Protein AF-A0A813GFG5-F1 (afdb_monomer_lite)

Foldseek 3Di:
DDDDDDPDPPPPDQDDDDPDDPVVSVVSVCVVCVVLDDDDDPLVDDPVLVVVLVVLVVVCVVVVQWADDPPCCCCVPQNPPRDDTDHDPDDPDPDPPPRPPNVSVVSSVCSVPVD

pLDDT: mean 74.7, std 15.9, range [34.09, 92.62]

Radius of gyration: 18.52 Å; chains: 1; bounding box: 41×53×41 Å

Structure (mmCIF, N/CA/C/O backbone):
data_AF-A0A813GFG5-F1
#
_entry.id   AF-A0A813GFG5-F1
#
loop_
_atom_site.group_PDB
_atom_site.id
_atom_site.type_symbol
_atom_site.label_atom_id
_atom_site.label_alt_id
_atom_site.label_comp_id
_atom_site.label_asym_id
_atom_site.label_entity_id
_atom_site.label_seq_id
_atom_site.pdbx_PDB_ins_code
_atom_site.Cartn_x
_atom_site.Cartn_y
_atom_site.Cartn_z
_atom_site.occupancy
_atom_site.B_iso_or_equiv
_atom_site.auth_seq_id
_atom_site.auth_comp_id
_atom_site.auth_asym_id
_atom_site.auth_atom_id
_atom_site.pdbx_PDB_model_num
ATOM 1 N N . MET A 1 1 ? -10.267 -36.839 -1.126 1.00 39.66 1 MET A N 1
ATOM 2 C CA . MET A 1 1 ? -9.352 -35.740 -0.754 1.00 39.66 1 MET A CA 1
ATOM 3 C C . MET A 1 1 ? -8.034 -35.976 -1.461 1.00 39.66 1 MET A C 1
ATOM 5 O O . MET A 1 1 ? -7.281 -36.845 -1.046 1.00 39.66 1 MET A O 1
ATOM 9 N N . ALA A 1 2 ? -7.824 -35.298 -2.587 1.00 34.09 2 ALA A N 1
ATOM 10 C CA . ALA A 1 2 ? -6.560 -35.330 -3.315 1.00 34.09 2 ALA A CA 1
ATOM 11 C C . ALA A 1 2 ? -5.688 -34.155 -2.840 1.00 34.09 2 ALA A C 1
ATOM 13 O O . ALA A 1 2 ? -6.238 -33.079 -2.597 1.00 34.09 2 ALA A O 1
ATOM 14 N N . PRO A 1 3 ? -4.367 -34.334 -2.691 1.00 39.50 3 PRO A N 1
ATOM 15 C CA . PRO A 1 3 ? -3.466 -33.231 -2.412 1.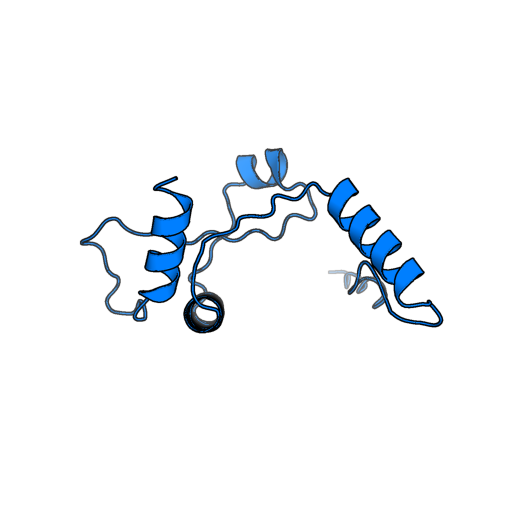00 39.50 3 PRO A CA 1
ATOM 16 C C . PRO A 1 3 ? -3.329 -32.394 -3.687 1.00 39.50 3 PRO A C 1
ATOM 18 O O . PRO A 1 3 ? -2.859 -32.882 -4.714 1.00 39.50 3 PRO A O 1
ATOM 21 N N . THR A 1 4 ? -3.769 -31.140 -3.640 1.00 44.34 4 THR A N 1
ATOM 22 C CA . THR A 1 4 ? -3.478 -30.156 -4.682 1.00 44.34 4 THR A CA 1
ATOM 23 C C . THR A 1 4 ? -1.971 -29.929 -4.708 1.00 44.34 4 THR A C 1
ATOM 25 O O . THR A 1 4 ? -1.363 -29.444 -3.753 1.00 44.34 4 THR A O 1
ATOM 28 N N . SER A 1 5 ? -1.354 -30.363 -5.803 1.00 45.88 5 SER A N 1
ATOM 29 C CA . SER A 1 5 ? 0.056 -30.170 -6.108 1.00 45.88 5 SER A CA 1
ATOM 30 C C . SER A 1 5 ? 0.402 -28.686 -6.030 1.00 45.88 5 SER A C 1
ATOM 32 O O . SER A 1 5 ? -0.141 -27.886 -6.792 1.00 45.88 5 SER A O 1
ATOM 34 N N . ARG A 1 6 ? 1.320 -28.329 -5.125 1.00 43.56 6 ARG A N 1
ATOM 35 C CA . ARG A 1 6 ? 1.997 -27.029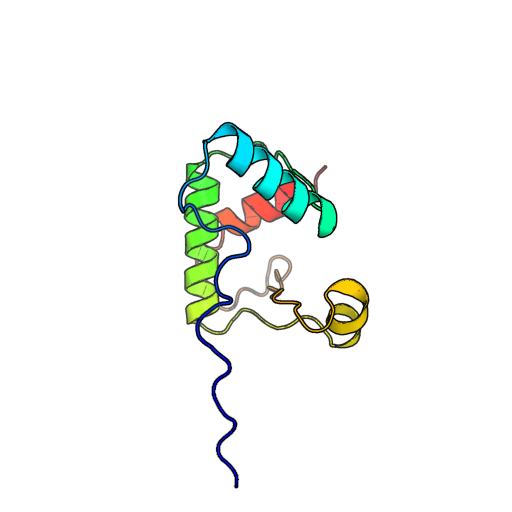 -5.123 1.00 43.56 6 ARG A CA 1
ATOM 36 C C . ARG A 1 6 ? 2.608 -26.811 -6.506 1.00 43.56 6 ARG A C 1
ATOM 38 O O . ARG A 1 6 ? 3.525 -27.532 -6.898 1.00 43.56 6 ARG A O 1
ATOM 45 N N . GLY A 1 7 ? 2.059 -25.852 -7.246 1.00 35.53 7 GLY A N 1
ATOM 46 C CA . GLY A 1 7 ? 2.651 -25.365 -8.481 1.00 35.53 7 GLY A CA 1
ATOM 47 C C . GLY A 1 7 ? 4.042 -24.800 -8.196 1.00 35.53 7 GLY A C 1
ATOM 48 O O . GLY A 1 7 ? 4.220 -24.031 -7.259 1.00 35.53 7 GLY A O 1
ATOM 49 N N . SER A 1 8 ? 5.004 -25.270 -8.989 1.00 38.31 8 SER A N 1
ATOM 50 C CA . SER A 1 8 ? 6.374 -24.790 -9.199 1.00 38.31 8 SER A CA 1
ATOM 51 C C . SER A 1 8 ? 6.754 -23.459 -8.528 1.00 38.31 8 SER A C 1
ATOM 53 O O . SER A 1 8 ? 6.215 -22.409 -8.867 1.00 38.31 8 SER A O 1
ATOM 55 N N . ALA A 1 9 ? 7.780 -23.502 -7.675 1.00 40.62 9 ALA A N 1
ATOM 56 C CA . ALA A 1 9 ? 8.425 -22.376 -6.990 1.00 40.62 9 ALA A CA 1
ATOM 57 C C . ALA A 1 9 ? 9.224 -21.433 -7.929 1.00 40.62 9 ALA A C 1
ATOM 59 O O . ALA A 1 9 ? 10.363 -21.084 -7.643 1.00 40.62 9 ALA A O 1
ATOM 60 N N . ALA A 1 10 ? 8.652 -21.040 -9.072 1.00 44.19 10 ALA A N 1
ATOM 61 C CA . ALA A 1 10 ? 9.314 -20.227 -10.102 1.00 44.19 10 ALA A CA 1
ATOM 62 C C . ALA A 1 10 ? 8.478 -19.010 -10.554 1.00 44.19 10 ALA A C 1
ATOM 64 O O . ALA A 1 10 ? 8.524 -18.631 -11.720 1.00 44.19 10 ALA A O 1
ATOM 65 N N . LYS A 1 11 ? 7.677 -18.418 -9.659 1.00 50.72 11 LYS A N 1
ATOM 66 C CA . LYS A 1 11 ? 6.765 -17.300 -9.980 1.00 50.72 11 LYS A CA 1
ATOM 67 C C . LYS A 1 11 ? 6.696 -16.215 -8.892 1.00 50.72 11 LYS A C 1
ATOM 69 O O . LYS A 1 11 ? 5.658 -15.600 -8.703 1.00 50.72 11 LYS A O 1
ATOM 74 N N . GLU A 1 12 ? 7.770 -15.998 -8.138 1.00 63.97 12 GLU A N 1
ATOM 75 C CA . GLU A 1 12 ? 7.749 -14.987 -7.065 1.00 63.97 12 GLU A CA 1
ATOM 76 C C . GLU A 1 12 ? 8.045 -13.566 -7.569 1.00 63.97 12 GLU A C 1
ATOM 78 O O . GLU A 1 12 ? 7.593 -12.592 -6.977 1.00 63.97 12 GLU A O 1
ATOM 83 N N . TYR A 1 13 ? 8.749 -13.435 -8.694 1.00 68.00 13 TYR A N 1
ATOM 84 C CA . TYR A 1 13 ? 9.203 -12.144 -9.204 1.00 68.00 13 TYR A CA 1
ATOM 85 C C . TYR A 1 13 ? 8.906 -12.013 -10.700 1.00 68.00 13 TYR A C 1
ATOM 87 O O . TYR A 1 13 ? 9.197 -12.930 -11.467 1.00 68.00 13 TYR A O 1
ATOM 95 N N . ASP A 1 14 ? 8.367 -10.860 -11.111 1.00 67.69 14 ASP A N 1
ATOM 96 C CA . ASP A 1 14 ? 8.164 -10.513 -12.527 1.00 67.69 14 ASP A CA 1
ATOM 97 C C . ASP A 1 14 ? 9.502 -10.262 -13.249 1.00 67.69 14 ASP A C 1
ATOM 99 O O . ASP A 1 14 ? 9.626 -10.490 -14.449 1.00 67.69 14 ASP A O 1
ATOM 103 N N . VAL A 1 15 ? 10.518 -9.801 -12.512 1.00 70.62 15 VAL A N 1
ATOM 104 C CA . VAL A 1 15 ? 11.850 -9.484 -13.034 1.00 70.62 15 VAL A CA 1
ATOM 105 C C . VAL A 1 15 ? 12.903 -10.007 -12.057 1.00 70.62 15 VAL A C 1
ATOM 107 O O . VAL A 1 15 ? 12.862 -9.697 -10.868 1.00 70.62 15 VAL A O 1
ATOM 110 N N . VAL A 1 16 ? 13.862 -10.795 -12.551 1.00 75.25 16 VAL A N 1
ATOM 111 C CA . VAL A 1 16 ? 14.976 -11.341 -11.758 1.00 75.25 16 VAL A CA 1
ATOM 112 C C . VAL A 1 16 ? 16.295 -10.876 -12.361 1.00 75.25 16 VAL A C 1
ATOM 114 O O . VAL A 1 16 ? 16.529 -11.006 -13.559 1.00 75.25 16 VAL A O 1
ATOM 117 N N . ILE A 1 17 ? 17.184 -10.355 -11.517 1.00 69.75 17 ILE A N 1
ATOM 118 C CA . ILE A 1 17 ? 18.504 -9.882 -11.939 1.00 69.75 17 ILE A CA 1
ATOM 119 C C . ILE A 1 17 ? 19.433 -11.089 -12.099 1.00 69.75 17 ILE A C 1
ATOM 121 O O . ILE A 1 17 ? 20.148 -11.471 -11.175 1.00 69.75 17 ILE A O 1
ATOM 125 N N . SER A 1 18 ? 19.442 -11.704 -13.278 1.00 70.88 18 SER A N 1
ATOM 126 C CA . SER A 1 18 ? 20.474 -12.674 -13.652 1.00 70.88 18 SER A CA 1
ATOM 127 C C . SER A 1 18 ? 21.051 -12.343 -15.029 1.00 70.88 18 SER A C 1
ATOM 129 O O . SER A 1 18 ? 20.444 -12.580 -16.063 1.00 70.88 18 SER A O 1
ATOM 131 N N . GLY A 1 19 ? 22.259 -11.770 -15.049 1.00 66.38 19 GLY A N 1
ATOM 132 C CA . GLY A 1 19 ? 23.024 -11.553 -16.287 1.00 66.38 19 GLY A CA 1
ATOM 133 C C . GLY A 1 19 ? 22.634 -10.333 -17.135 1.00 66.38 19 GLY A C 1
ATOM 134 O O . GLY A 1 19 ? 23.171 -10.177 -18.229 1.00 66.38 19 GLY A O 1
ATOM 135 N N . HIS A 1 20 ? 21.755 -9.459 -16.642 1.00 66.62 20 HIS A N 1
ATOM 136 C CA . HIS A 1 20 ? 21.340 -8.228 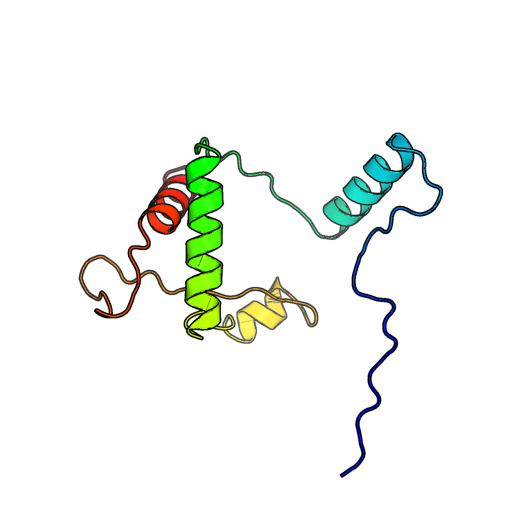-17.323 1.00 66.62 20 HIS A CA 1
ATOM 137 C C . HIS A 1 20 ? 22.232 -7.029 -16.965 1.00 66.62 20 HIS A C 1
ATOM 139 O O . HIS A 1 20 ? 22.725 -6.918 -15.840 1.00 66.62 20 HIS A O 1
ATOM 145 N N . SER A 1 21 ? 22.413 -6.098 -17.910 1.00 79.81 21 SER A N 1
ATOM 146 C CA . SER A 1 21 ? 22.930 -4.761 -17.595 1.00 79.81 21 SER A CA 1
ATOM 147 C C . SER A 1 21 ? 21.835 -3.928 -16.923 1.00 79.81 21 SER A C 1
ATOM 149 O O . SER A 1 21 ? 20.646 -4.146 -17.173 1.00 79.81 21 SER A O 1
ATOM 151 N N . VAL A 1 22 ? 22.228 -2.949 -16.103 1.00 80.25 22 VAL A N 1
ATOM 152 C CA . VAL A 1 22 ? 21.294 -2.062 -15.382 1.00 80.25 22 VAL A CA 1
ATOM 153 C C . VAL A 1 22 ? 20.290 -1.397 -16.333 1.00 80.25 22 VAL A C 1
ATOM 155 O O . VAL A 1 22 ? 19.103 -1.336 -16.023 1.00 80.25 22 VAL A O 1
ATOM 158 N N . ASP A 1 23 ? 20.736 -0.986 -17.521 1.00 82.62 23 ASP A N 1
ATOM 159 C CA . ASP A 1 23 ? 19.877 -0.337 -18.517 1.00 82.62 23 ASP A CA 1
ATOM 160 C C . ASP A 1 23 ? 18.814 -1.288 -19.085 1.00 82.62 23 ASP A C 1
ATOM 162 O O . ASP A 1 23 ? 17.652 -0.911 -19.220 1.00 82.62 23 ASP A O 1
ATOM 166 N N . SER A 1 24 ? 19.183 -2.541 -19.380 1.00 81.56 24 SER A N 1
ATOM 167 C CA . SER A 1 24 ? 18.223 -3.546 -19.864 1.00 81.56 24 SER A CA 1
ATOM 168 C C . SER A 1 24 ? 17.193 -3.916 -18.794 1.00 81.56 24 SER A C 1
ATOM 170 O O . SER A 1 24 ? 16.008 -4.030 -19.089 1.00 81.56 24 SER A O 1
ATOM 172 N N . LEU A 1 25 ? 17.629 -3.985 -17.534 1.00 84.38 25 LEU A N 1
ATOM 173 C CA . LEU A 1 25 ? 16.757 -4.234 -16.394 1.00 84.38 25 LEU A CA 1
ATOM 174 C C . LEU A 1 25 ? 15.734 -3.105 -16.204 1.00 84.38 25 LEU A C 1
ATOM 176 O O . LEU A 1 25 ? 14.563 -3.375 -15.952 1.00 84.38 25 LEU A O 1
ATOM 180 N N . ALA A 1 26 ? 16.158 -1.846 -16.341 1.00 83.00 26 ALA A N 1
ATOM 181 C CA . ALA A 1 26 ? 15.259 -0.701 -16.225 1.00 83.00 26 ALA A CA 1
ATOM 182 C C . ALA A 1 26 ? 14.148 -0.742 -17.287 1.00 83.00 26 ALA A C 1
ATOM 184 O O . ALA A 1 26 ? 12.985 -0.491 -16.971 1.00 83.00 26 ALA A O 1
ATOM 185 N N . VAL A 1 27 ? 14.484 -1.111 -18.527 1.00 83.88 27 VAL A N 1
ATOM 186 C CA . VAL A 1 27 ? 13.505 -1.267 -19.614 1.00 83.88 27 VAL A CA 1
ATOM 187 C C . VAL A 1 27 ? 12.524 -2.402 -19.322 1.00 83.88 27 VAL A C 1
ATOM 189 O O . VAL A 1 27 ? 11.319 -2.220 -19.513 1.00 83.88 27 VAL A O 1
ATOM 192 N N . ASP A 1 28 ? 13.004 -3.540 -18.819 1.00 81.81 28 ASP A N 1
ATOM 193 C CA . ASP A 1 28 ? 12.149 -4.682 -18.482 1.00 81.81 28 ASP A CA 1
ATOM 194 C C . ASP A 1 28 ? 11.197 -4.350 -17.328 1.00 81.81 28 ASP A C 1
ATOM 196 O O . ASP A 1 28 ? 10.000 -4.634 -17.419 1.00 81.81 28 ASP A O 1
ATOM 200 N N . ILE A 1 29 ? 11.690 -3.675 -16.284 1.00 82.56 29 ILE A N 1
ATOM 201 C CA . ILE A 1 29 ? 10.864 -3.178 -15.176 1.00 82.56 29 ILE A CA 1
ATOM 202 C C . ILE A 1 29 ? 9.783 -2.238 -15.715 1.00 82.56 29 ILE A C 1
ATOM 204 O O . ILE A 1 29 ? 8.600 -2.473 -15.480 1.00 82.56 29 ILE A O 1
ATOM 208 N N . ILE A 1 30 ? 10.160 -1.211 -16.485 1.00 81.94 30 ILE A N 1
ATOM 209 C CA . ILE A 1 30 ? 9.200 -0.242 -17.031 1.00 81.94 30 ILE A CA 1
ATOM 210 C C . ILE A 1 30 ? 8.157 -0.948 -17.898 1.00 81.94 30 ILE A C 1
ATOM 212 O O . ILE A 1 30 ? 6.975 -0.651 -17.773 1.00 81.94 30 ILE A O 1
ATOM 216 N N . THR A 1 31 ? 8.563 -1.907 -18.730 1.00 80.31 31 THR A N 1
ATOM 217 C CA . THR A 1 31 ? 7.652 -2.646 -19.615 1.00 80.31 31 THR A CA 1
ATOM 218 C C . THR A 1 31 ? 6.607 -3.435 -18.821 1.00 80.31 31 THR A C 1
ATOM 220 O O . THR A 1 31 ? 5.421 -3.381 -19.151 1.00 80.31 31 THR A O 1
ATOM 223 N N . HIS A 1 32 ? 7.013 -4.116 -17.745 1.00 77.75 32 HIS A N 1
ATOM 224 C CA . HIS A 1 32 ? 6.088 -4.868 -16.890 1.00 77.75 32 HIS A CA 1
ATOM 225 C C . HIS A 1 32 ? 5.154 -3.951 -16.098 1.00 77.75 32 HIS A C 1
ATOM 227 O O . HIS A 1 32 ? 3.958 -4.230 -16.004 1.00 77.75 32 HIS A O 1
ATOM 233 N N . ILE A 1 33 ? 5.669 -2.838 -15.571 1.00 76.75 33 ILE A N 1
ATOM 234 C CA . ILE A 1 33 ? 4.849 -1.854 -14.860 1.00 76.75 33 ILE A CA 1
ATOM 235 C C . ILE A 1 33 ? 3.840 -1.208 -15.836 1.00 76.75 33 ILE A C 1
ATOM 237 O O . ILE A 1 33 ? 2.658 -1.081 -15.514 1.00 76.75 33 ILE A O 1
ATOM 241 N N . TRP A 1 34 ? 4.260 -0.852 -17.054 1.00 76.25 34 TRP A N 1
ATOM 242 C CA . TRP A 1 34 ? 3.393 -0.211 -18.051 1.00 76.25 34 TRP A CA 1
ATOM 243 C C . TRP A 1 34 ? 2.275 -1.140 -18.537 1.00 76.25 34 TRP A C 1
ATOM 245 O O . TRP A 1 34 ? 1.139 -0.696 -18.683 1.00 76.25 34 TRP A O 1
ATOM 255 N N . ALA A 1 35 ? 2.560 -2.435 -18.712 1.00 71.25 35 ALA A N 1
ATOM 256 C CA . ALA A 1 35 ? 1.562 -3.433 -19.099 1.00 71.25 35 ALA A CA 1
ATOM 257 C C . ALA A 1 35 ? 0.460 -3.637 -18.042 1.00 71.25 35 ALA A C 1
ATOM 259 O O . ALA A 1 35 ? -0.679 -3.928 -18.401 1.00 71.25 35 ALA A O 1
ATOM 260 N N . LYS A 1 36 ? 0.786 -3.470 -16.753 1.00 69.62 36 LYS A N 1
ATOM 261 C CA . LYS A 1 36 ? -0.171 -3.594 -15.639 1.00 69.62 36 LYS A CA 1
ATOM 262 C C . LYS A 1 36 ? -0.940 -2.293 -15.368 1.00 69.62 36 LYS A C 1
ATOM 264 O O . LYS A 1 36 ? -1.970 -2.327 -14.703 1.00 69.62 36 LYS A O 1
ATOM 269 N N . GLY A 1 37 ? -0.473 -1.172 -15.924 1.00 64.88 37 GLY A N 1
ATOM 270 C CA . GLY A 1 37 ? -0.965 0.163 -15.611 1.00 64.88 37 GLY A CA 1
ATOM 271 C C . GLY A 1 37 ? -0.466 0.611 -14.2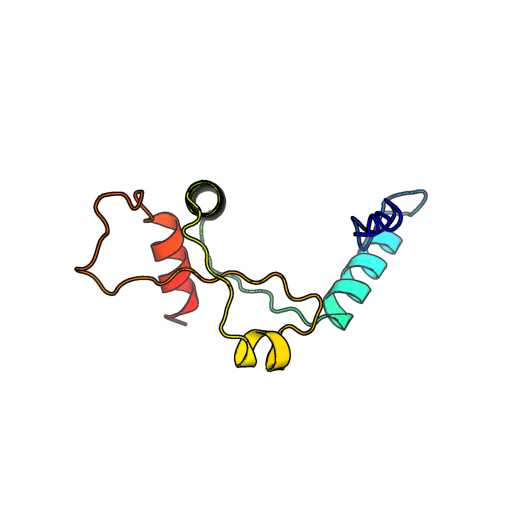38 1.00 64.88 37 GLY A C 1
ATOM 272 O O . GLY A 1 37 ? -0.651 -0.069 -13.234 1.00 64.88 37 GLY A O 1
ATOM 273 N N . PHE A 1 38 ? 0.176 1.774 -14.176 1.00 68.38 38 PHE A N 1
ATOM 274 C CA . PHE A 1 38 ? 0.616 2.359 -12.914 1.00 68.38 38 PHE A CA 1
ATOM 275 C C . PHE A 1 38 ? 0.348 3.852 -12.887 1.00 68.38 38 PHE A C 1
ATOM 277 O O . PHE A 1 38 ? 0.369 4.526 -13.917 1.00 68.38 38 PHE A O 1
ATOM 284 N N . CYS A 1 39 ? 0.123 4.363 -11.683 1.00 66.06 39 CYS A N 1
ATOM 285 C CA . CYS A 1 39 ? 0.040 5.784 -11.407 1.00 66.06 39 CYS A CA 1
ATOM 286 C C . CYS A 1 39 ? 1.145 6.122 -10.408 1.00 66.06 39 CYS A C 1
ATOM 288 O O . CYS A 1 39 ? 1.205 5.531 -9.330 1.00 66.06 39 CYS A O 1
ATOM 290 N N . VAL A 1 40 ? 2.039 7.039 -10.777 1.00 68.88 40 VAL A N 1
ATOM 291 C CA . VAL A 1 40 ? 2.998 7.606 -9.825 1.00 68.88 40 VAL A CA 1
ATOM 292 C C . VAL A 1 40 ? 2.296 8.751 -9.116 1.00 68.88 40 VAL A C 1
ATOM 294 O O . VAL A 1 40 ? 1.925 9.735 -9.753 1.00 68.88 40 VAL A O 1
ATOM 297 N N . ILE A 1 41 ? 2.121 8.614 -7.807 1.00 70.31 41 ILE A N 1
ATOM 298 C CA . ILE A 1 41 ? 1.562 9.661 -6.958 1.00 70.31 41 ILE A CA 1
ATOM 299 C C . ILE A 1 41 ? 2.716 10.252 -6.152 1.00 70.31 41 ILE A C 1
ATOM 301 O O . ILE A 1 41 ? 3.323 9.562 -5.335 1.00 70.31 41 ILE A O 1
ATOM 305 N N . ASP A 1 42 ? 3.028 11.525 -6.392 1.00 79.25 42 ASP A N 1
ATOM 306 C CA . ASP A 1 42 ? 3.894 12.292 -5.498 1.00 79.25 42 ASP A CA 1
ATOM 307 C C . ASP A 1 42 ? 3.043 12.840 -4.348 1.00 79.25 42 ASP A C 1
ATOM 309 O O . ASP A 1 42 ? 2.425 13.899 -4.459 1.00 79.25 42 ASP A O 1
ATOM 313 N N . ALA A 1 43 ? 3.000 12.090 -3.245 1.00 75.19 43 ALA A N 1
ATOM 314 C CA . ALA A 1 43 ? 2.272 12.480 -2.041 1.00 75.19 43 ALA A CA 1
ATOM 315 C C . ALA A 1 43 ? 2.941 13.645 -1.279 1.00 75.19 43 ALA A C 1
ATOM 317 O O . ALA A 1 43 ? 2.368 14.144 -0.313 1.00 75.19 43 ALA A O 1
ATOM 318 N N . ARG A 1 44 ? 4.152 14.079 -1.679 1.00 85.38 44 ARG A N 1
ATOM 319 C CA . ARG A 1 44 ? 4.961 15.104 -0.988 1.00 85.38 44 ARG A CA 1
ATOM 320 C C . ARG A 1 44 ? 5.130 14.847 0.515 1.00 85.38 44 ARG A C 1
ATOM 322 O O . ARG A 1 44 ? 5.189 15.782 1.312 1.00 85.38 44 ARG A O 1
ATOM 329 N N . LEU A 1 45 ? 5.193 13.573 0.894 1.00 85.81 45 LEU A N 1
ATOM 330 C CA . LEU A 1 45 ? 5.406 13.132 2.268 1.00 85.81 45 LEU A CA 1
ATOM 331 C C . LEU A 1 45 ? 6.874 12.795 2.504 1.00 85.81 45 LEU A C 1
ATOM 333 O O . LEU A 1 45 ? 7.557 12.279 1.619 1.00 85.81 45 LEU A O 1
ATOM 337 N N . ASP A 1 46 ? 7.333 13.040 3.728 1.00 91.19 46 ASP A N 1
ATOM 338 C CA . ASP A 1 46 ? 8.667 12.638 4.154 1.00 91.19 46 ASP A CA 1
ATOM 339 C C . ASP A 1 46 ? 8.815 11.110 4.126 1.00 91.19 46 ASP A C 1
ATOM 341 O O . ASP A 1 46 ? 7.904 10.366 4.503 1.00 91.19 46 ASP A O 1
ATOM 345 N N . GLU A 1 47 ? 10.006 10.634 3.758 1.00 90.62 47 GLU A N 1
ATOM 346 C CA . GLU A 1 47 ? 10.334 9.202 3.698 1.00 90.62 47 GLU A CA 1
ATOM 347 C C . GLU A 1 47 ? 10.048 8.484 5.028 1.00 90.62 47 GLU A C 1
ATOM 349 O O . GLU A 1 47 ? 9.553 7.358 5.049 1.00 90.62 47 GLU A O 1
ATOM 354 N N . GLU A 1 48 ? 10.277 9.162 6.155 1.00 91.62 48 GLU A N 1
ATOM 355 C CA . GLU A 1 48 ? 10.009 8.614 7.485 1.00 91.62 48 GLU A CA 1
ATOM 356 C C . GLU A 1 48 ? 8.510 8.386 7.742 1.00 91.62 48 GLU A C 1
ATOM 358 O O . GLU A 1 48 ? 8.143 7.426 8.423 1.00 91.62 48 GLU A O 1
ATOM 363 N N . VAL A 1 49 ? 7.632 9.227 7.183 1.00 90.00 49 VAL A N 1
ATOM 364 C CA . VAL A 1 49 ? 6.175 9.033 7.263 1.00 90.00 49 VAL A CA 1
ATOM 365 C C . VAL A 1 49 ? 5.779 7.803 6.456 1.00 90.00 49 VAL A C 1
ATOM 367 O O . VAL A 1 49 ? 5.046 6.959 6.966 1.00 90.00 49 VAL A O 1
ATOM 370 N N . LEU A 1 50 ? 6.317 7.649 5.242 1.00 90.19 50 LEU A N 1
ATOM 371 C CA . LEU A 1 50 ? 6.055 6.487 4.387 1.00 90.19 50 LEU A CA 1
ATOM 372 C C . LEU A 1 50 ? 6.551 5.184 5.028 1.00 90.19 50 LEU A C 1
ATOM 374 O O . LEU A 1 50 ? 5.844 4.176 5.032 1.00 90.19 50 LEU A O 1
ATOM 378 N N . ARG A 1 51 ? 7.743 5.208 5.634 1.00 92.62 51 ARG A N 1
ATOM 379 C CA . ARG A 1 51 ? 8.313 4.059 6.348 1.00 92.62 51 ARG A CA 1
ATOM 380 C C . ARG A 1 51 ? 7.434 3.629 7.522 1.00 92.62 51 ARG A C 1
ATOM 382 O O . ARG A 1 51 ? 7.219 2.435 7.717 1.00 92.62 51 ARG A O 1
ATOM 389 N N . LYS A 1 52 ? 6.925 4.583 8.304 1.00 92.06 52 LYS A N 1
ATOM 390 C CA . LYS A 1 52 ? 6.030 4.288 9.431 1.00 92.06 52 LYS A CA 1
ATOM 391 C C . LYS A 1 52 ? 4.639 3.857 8.979 1.00 92.06 52 LYS A C 1
ATOM 393 O O . LYS A 1 52 ? 4.114 2.913 9.542 1.00 92.06 52 LYS A O 1
ATOM 398 N N . ALA A 1 53 ? 4.092 4.460 7.926 1.00 90.00 53 ALA A N 1
ATOM 399 C CA . ALA A 1 53 ? 2.842 4.008 7.318 1.00 90.00 53 ALA A CA 1
ATOM 400 C C . ALA A 1 53 ? 2.939 2.541 6.863 1.00 90.00 53 ALA A C 1
ATOM 402 O O . ALA A 1 53 ? 2.013 1.762 7.065 1.00 90.00 53 ALA A O 1
ATOM 403 N N . ARG A 1 54 ? 4.091 2.130 6.319 1.00 91.38 54 ARG A N 1
ATOM 404 C CA . ARG A 1 54 ? 4.345 0.721 5.998 1.00 91.38 54 ARG A CA 1
ATOM 405 C C . ARG A 1 54 ? 4.338 -0.174 7.240 1.00 91.38 54 ARG A C 1
ATOM 407 O O . ARG A 1 54 ? 3.736 -1.239 7.189 1.00 91.38 54 ARG A O 1
ATOM 414 N N . GLN A 1 55 ? 4.953 0.264 8.341 1.00 91.25 55 GLN A N 1
ATOM 415 C CA . GLN A 1 55 ? 4.898 -0.471 9.609 1.00 91.25 55 GLN A CA 1
ATOM 416 C C . GLN A 1 55 ? 3.458 -0.595 10.125 1.00 91.25 55 GLN A C 1
ATOM 418 O O . GLN A 1 55 ? 3.051 -1.679 10.523 1.00 91.25 55 GLN A O 1
ATOM 423 N N . ASP A 1 56 ? 2.674 0.485 10.053 1.00 88.81 56 ASP A N 1
ATOM 424 C CA . ASP A 1 56 ? 1.267 0.479 10.459 1.00 88.81 56 ASP A CA 1
ATOM 425 C C . ASP A 1 56 ? 0.469 -0.576 9.655 1.00 88.81 56 ASP A C 1
ATOM 427 O O . ASP A 1 56 ? -0.351 -1.292 10.224 1.00 88.81 56 ASP A O 1
ATOM 431 N N . ILE A 1 57 ? 0.732 -0.729 8.348 1.00 89.94 57 ILE A N 1
ATOM 432 C CA . ILE A 1 57 ? 0.097 -1.758 7.497 1.00 89.94 57 ILE A CA 1
ATOM 433 C C . ILE A 1 57 ? 0.504 -3.171 7.923 1.00 89.94 57 ILE A C 1
ATOM 435 O O . ILE A 1 57 ? -0.360 -4.037 8.034 1.00 89.94 57 ILE A O 1
ATOM 439 N N . GLU A 1 58 ? 1.795 -3.409 8.161 1.00 90.62 58 GLU A N 1
ATOM 440 C CA . GLU A 1 58 ? 2.303 -4.716 8.603 1.00 90.62 58 GLU A CA 1
ATOM 441 C C . GLU A 1 58 ? 1.680 -5.123 9.948 1.00 90.62 58 GLU A C 1
ATOM 443 O O . GLU A 1 58 ? 1.243 -6.265 10.123 1.00 90.62 58 GLU A O 1
ATOM 448 N N . ASP A 1 59 ? 1.555 -4.171 10.874 1.00 88.00 59 ASP A N 1
ATOM 449 C CA . ASP A 1 59 ? 0.925 -4.390 12.171 1.00 88.00 59 ASP A CA 1
ATOM 450 C C . ASP A 1 59 ? -0.571 -4.721 12.014 1.00 88.00 59 ASP A C 1
ATOM 452 O O . ASP A 1 59 ? -1.064 -5.638 12.675 1.00 88.00 59 ASP A O 1
ATOM 456 N N . LEU A 1 60 ? -1.296 -4.028 11.127 1.00 86.56 60 LEU A N 1
ATOM 457 C CA . LEU A 1 60 ? -2.717 -4.283 10.844 1.00 86.56 60 LEU A CA 1
ATOM 458 C C . LEU A 1 60 ? -2.957 -5.632 10.152 1.00 86.56 60 LEU A C 1
ATOM 460 O O . LEU A 1 60 ? -3.922 -6.327 10.484 1.00 86.56 60 LEU A O 1
ATOM 464 N N . ASP A 1 61 ? -2.091 -6.017 9.213 1.00 87.94 61 ASP A N 1
ATOM 465 C CA . ASP A 1 61 ? -2.162 -7.315 8.536 1.00 87.94 61 ASP A CA 1
ATOM 466 C C . ASP A 1 61 ? -1.912 -8.456 9.530 1.00 87.94 61 ASP A C 1
ATOM 468 O O . ASP A 1 61 ? -2.671 -9.425 9.579 1.00 87.94 61 ASP A O 1
ATOM 472 N N . SER A 1 62 ? -0.935 -8.290 10.432 1.00 87.38 62 SER A N 1
ATOM 473 C CA . SER A 1 62 ? -0.658 -9.263 11.500 1.00 87.38 62 SER A CA 1
ATOM 474 C C . SER A 1 62 ? -1.834 -9.457 12.470 1.00 87.38 62 SER A C 1
ATOM 476 O O . SER A 1 62 ? -1.982 -10.523 13.071 1.00 87.38 62 SER A O 1
ATOM 478 N N . GLN A 1 63 ? -2.696 -8.444 12.592 1.00 84.88 63 GLN A N 1
ATOM 479 C CA . GLN A 1 63 ? -3.919 -8.471 13.395 1.00 84.88 63 GLN A CA 1
ATOM 480 C C . GLN A 1 63 ? -5.139 -8.991 12.616 1.00 84.88 63 GLN A C 1
ATOM 482 O O . GLN A 1 63 ? -6.210 -9.155 13.199 1.00 84.88 63 GLN A O 1
ATOM 487 N N . GLY A 1 64 ? -5.006 -9.259 11.311 1.00 83.81 64 GLY A N 1
ATOM 488 C CA . GLY A 1 64 ? -6.109 -9.692 10.450 1.00 83.81 64 GLY A CA 1
ATOM 489 C C . GLY A 1 64 ? -7.167 -8.608 10.222 1.00 83.81 64 GLY A C 1
ATOM 490 O O . GLY A 1 64 ? -8.330 -8.927 9.974 1.00 83.81 64 GLY A O 1
ATOM 491 N N . LEU A 1 65 ? -6.786 -7.331 10.341 1.00 84.94 65 LEU A N 1
ATOM 492 C CA . LEU A 1 65 ? -7.699 -6.192 10.192 1.00 84.94 65 LEU A CA 1
ATOM 493 C C . LEU A 1 65 ? -7.881 -5.755 8.731 1.00 84.94 65 LEU A C 1
ATOM 495 O O . LEU A 1 65 ? -8.839 -5.046 8.418 1.00 84.94 65 LEU A O 1
ATOM 499 N N . LEU A 1 66 ? -6.997 -6.202 7.837 1.00 88.00 66 LEU A N 1
ATOM 500 C CA . LEU A 1 66 ? -7.091 -5.975 6.399 1.00 88.00 66 LEU A CA 1
ATOM 501 C C . LEU A 1 66 ? -8.066 -6.966 5.753 1.00 88.00 66 LEU A C 1
ATOM 503 O O . LEU A 1 66 ? -7.961 -8.180 5.933 1.00 88.00 66 LEU A O 1
ATOM 507 N N . LYS A 1 67 ? -9.024 -6.452 4.978 1.00 89.38 67 LYS A N 1
ATOM 508 C CA . LYS A 1 67 ? -10.086 -7.258 4.356 1.00 89.38 67 LYS A CA 1
ATOM 509 C C . LYS A 1 67 ? -9.920 -7.317 2.848 1.00 89.38 67 LYS A C 1
ATOM 511 O O . LYS A 1 67 ? -9.373 -6.406 2.242 1.00 89.38 67 LYS A O 1
ATOM 516 N N . GLN A 1 68 ? -10.445 -8.366 2.229 1.00 89.50 68 GLN A N 1
ATOM 517 C CA . GLN A 1 68 ? -10.570 -8.398 0.775 1.00 89.50 68 GLN A CA 1
ATOM 518 C C . GLN A 1 68 ? -11.662 -7.414 0.312 1.00 89.50 68 GLN A C 1
ATOM 520 O O . GLN A 1 68 ? -12.677 -7.266 1.003 1.00 89.50 68 GLN A O 1
ATOM 525 N N . PRO A 1 69 ? -11.479 -6.737 -0.836 1.00 89.50 69 PRO A N 1
ATOM 526 C CA . PRO A 1 69 ? -12.546 -5.983 -1.480 1.00 89.50 69 PRO A CA 1
ATOM 527 C C . PRO A 1 69 ? -13.758 -6.878 -1.791 1.00 89.50 69 PRO A C 1
ATOM 529 O O . PRO A 1 69 ? -13.600 -8.089 -1.937 1.00 89.50 69 PRO A O 1
ATOM 532 N N . PRO A 1 70 ? -14.966 -6.307 -1.958 1.00 90.50 70 PRO A N 1
ATOM 533 C CA . PRO A 1 70 ? -16.125 -7.065 -2.426 1.00 90.50 70 PRO A CA 1
ATOM 534 C C . PRO A 1 70 ? -15.850 -7.783 -3.755 1.00 90.50 70 PRO A C 1
ATOM 536 O O . PRO A 1 70 ? -15.227 -7.193 -4.639 1.00 90.50 70 PRO A O 1
ATOM 539 N N . ASP A 1 71 ? -16.395 -8.989 -3.939 1.00 88.75 71 ASP A N 1
ATOM 540 C CA . ASP A 1 71 ? -16.149 -9.841 -5.119 1.00 88.75 71 ASP A CA 1
ATOM 541 C C . ASP A 1 71 ? -16.357 -9.106 -6.453 1.00 88.75 71 ASP A C 1
ATOM 543 O O . ASP A 1 71 ? -15.561 -9.232 -7.373 1.00 88.75 71 ASP A O 1
ATOM 547 N N . LEU A 1 72 ? -17.381 -8.248 -6.547 1.00 88.62 72 LEU A N 1
ATOM 548 C CA . LEU A 1 72 ? -17.637 -7.443 -7.750 1.00 88.62 72 LEU A CA 1
ATOM 549 C C . LEU A 1 72 ? -16.500 -6.464 -8.081 1.00 88.62 72 LEU A C 1
ATOM 551 O O . LEU A 1 72 ? -16.237 -6.200 -9.252 1.00 88.62 72 LEU A O 1
ATOM 555 N N . VAL A 1 73 ? -15.847 -5.905 -7.061 1.00 86.38 73 VAL A N 1
ATOM 556 C CA . VAL A 1 73 ? -14.686 -5.017 -7.215 1.00 86.38 73 VAL A CA 1
ATOM 557 C C . VAL A 1 73 ? -13.457 -5.847 -7.564 1.00 86.38 73 VAL A C 1
ATOM 559 O O . VAL A 1 73 ? -12.717 -5.489 -8.478 1.00 86.38 73 VAL A O 1
ATOM 562 N N . HIS A 1 74 ? -13.265 -6.964 -6.865 1.00 86.75 74 HIS A N 1
ATOM 563 C CA . HIS A 1 74 ? -12.156 -7.875 -7.105 1.00 86.75 74 HIS A CA 1
ATOM 564 C C . HIS A 1 74 ? -12.172 -8.403 -8.549 1.00 86.75 74 HIS A C 1
ATOM 566 O O . HIS A 1 74 ? -11.234 -8.169 -9.308 1.00 86.75 74 HIS A O 1
ATOM 572 N N . ASP A 1 75 ? -13.276 -9.006 -8.977 1.00 84.75 75 ASP A N 1
ATOM 573 C CA . ASP A 1 75 ? -13.404 -9.622 -10.298 1.00 84.75 75 ASP A CA 1
ATOM 574 C C . ASP A 1 75 ? -13.499 -8.586 -11.423 1.00 84.75 75 ASP A C 1
ATOM 576 O O . ASP A 1 75 ? -13.046 -8.835 -12.541 1.00 84.75 75 ASP A O 1
ATOM 5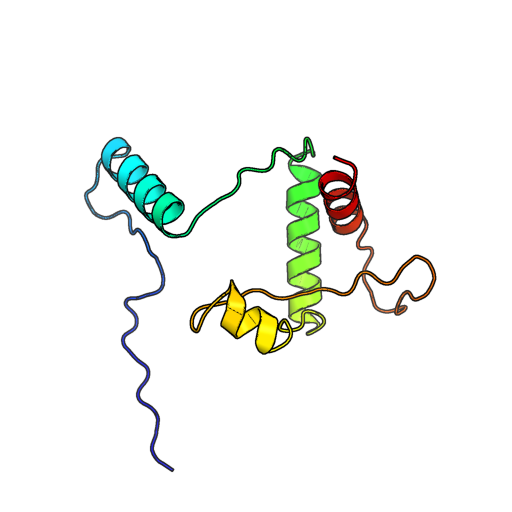80 N N . GLY A 1 76 ? -14.083 -7.419 -11.134 1.00 84.94 76 GLY A N 1
ATOM 581 C CA . GLY A 1 76 ? -14.290 -6.355 -12.113 1.00 84.94 76 GLY A CA 1
ATOM 582 C C . GLY A 1 76 ? -13.066 -5.474 -12.370 1.00 84.94 76 GLY A C 1
ATOM 583 O O . GLY A 1 76 ? -12.942 -4.946 -13.475 1.00 84.94 76 GLY A O 1
ATOM 584 N N . LEU A 1 77 ? -12.182 -5.293 -11.380 1.00 82.75 77 LEU A N 1
ATOM 585 C CA . LEU A 1 77 ? -11.043 -4.366 -11.471 1.00 82.75 77 LEU A CA 1
ATOM 586 C C . LEU A 1 77 ? -9.679 -5.027 -11.270 1.00 82.75 77 LEU A C 1
ATOM 588 O O . LEU A 1 77 ? -8.715 -4.609 -11.905 1.00 82.75 77 LEU A O 1
ATOM 592 N N . LEU A 1 78 ? -9.576 -6.016 -10.381 1.00 81.12 78 LEU A N 1
ATOM 593 C CA . LEU A 1 78 ? -8.291 -6.603 -9.985 1.00 81.12 78 LEU A CA 1
ATOM 594 C C . LEU A 1 78 ? -8.004 -7.919 -10.721 1.00 81.12 78 LEU A C 1
ATOM 596 O O . LEU A 1 78 ? -6.846 -8.270 -10.942 1.00 81.12 78 LEU A O 1
ATOM 600 N N . GLY A 1 79 ? -9.059 -8.623 -11.136 1.00 81.19 79 GLY A N 1
ATOM 601 C CA . GLY A 1 79 ? -8.973 -9.915 -11.804 1.00 81.19 79 GLY A CA 1
ATOM 602 C C . GLY A 1 79 ? -8.569 -11.050 -10.859 1.00 81.19 79 GLY A C 1
ATOM 603 O O . GLY A 1 79 ? -8.416 -10.876 -9.655 1.00 81.19 79 GLY A O 1
ATOM 604 N N . SER A 1 80 ? -8.371 -12.248 -11.414 1.00 78.06 80 SER A N 1
ATOM 605 C CA . SER A 1 80 ? -8.098 -13.468 -10.634 1.00 78.06 80 SER A CA 1
ATOM 606 C C . SER A 1 80 ? -6.754 -13.479 -9.896 1.00 78.06 80 SER A C 1
ATOM 608 O O . SER A 1 80 ? -6.531 -14.351 -9.062 1.00 78.06 80 SER A O 1
ATOM 610 N N . GLU A 1 81 ? -5.849 -12.562 -10.237 1.00 77.88 81 GLU A N 1
ATOM 611 C CA . GLU A 1 81 ? -4.537 -12.396 -9.594 1.00 77.88 81 GLU A CA 1
ATOM 612 C C . GLU A 1 81 ? -4.493 -11.153 -8.681 1.00 77.88 81 GLU A C 1
ATOM 614 O O . GLU A 1 81 ? -3.425 -10.777 -8.198 1.00 77.88 81 GLU A O 1
ATOM 619 N N . GLY A 1 82 ? -5.641 -10.509 -8.440 1.00 77.31 82 GLY A N 1
ATOM 620 C CA . GLY A 1 82 ? -5.767 -9.370 -7.541 1.00 77.31 82 GLY A CA 1
ATOM 621 C C . GLY A 1 82 ? -5.341 -9.703 -6.111 1.00 77.31 82 GLY A C 1
ATOM 622 O O . GLY A 1 82 ? -5.761 -10.705 -5.542 1.00 77.31 82 GLY A O 1
ATOM 623 N N . SER A 1 83 ? -4.512 -8.848 -5.512 1.00 83.31 83 SER A N 1
ATOM 624 C CA . SER A 1 83 ? -4.025 -9.007 -4.132 1.00 83.31 83 SER A CA 1
ATOM 625 C C .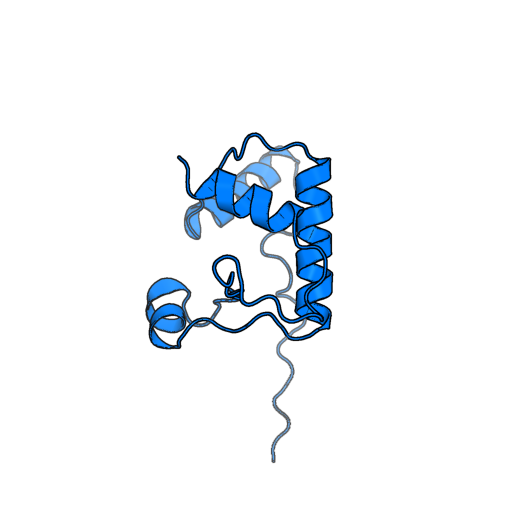 SER A 1 83 ? -4.385 -7.830 -3.226 1.00 83.31 83 SER A C 1
ATOM 627 O O . SER A 1 83 ? -3.852 -7.712 -2.123 1.00 83.31 83 SER A O 1
ATOM 629 N N . ALA A 1 84 ? -5.266 -6.938 -3.685 1.00 88.69 84 ALA A N 1
ATOM 630 C CA . ALA A 1 84 ? -5.614 -5.755 -2.916 1.00 88.69 84 ALA A CA 1
ATOM 631 C C . ALA A 1 84 ? -6.286 -6.145 -1.596 1.00 88.69 84 ALA A C 1
ATOM 633 O O . ALA A 1 84 ? -7.107 -7.058 -1.536 1.00 88.69 84 ALA A O 1
ATOM 634 N N . GLN A 1 85 ? -5.971 -5.392 -0.551 1.00 90.06 85 GLN A N 1
ATOM 635 C CA . GLN A 1 85 ? -6.680 -5.434 0.715 1.00 90.06 85 GLN A CA 1
ATOM 636 C C . GLN A 1 85 ? -7.145 -4.021 1.063 1.00 90.06 85 GLN A C 1
ATOM 638 O O . GLN A 1 85 ? -6.522 -3.033 0.674 1.00 90.06 85 GLN A O 1
ATOM 643 N N . ILE A 1 86 ? -8.255 -3.931 1.786 1.00 89.12 86 ILE A N 1
ATOM 644 C CA . ILE A 1 86 ? -8.879 -2.684 2.209 1.00 89.12 86 ILE A CA 1
ATOM 645 C C . ILE A 1 86 ? -8.872 -2.571 3.729 1.00 89.12 86 ILE A C 1
ATOM 647 O O . ILE A 1 86 ? -9.063 -3.551 4.456 1.00 89.12 86 ILE A O 1
ATOM 651 N N . LEU A 1 87 ? -8.684 -1.338 4.186 1.00 85.81 87 LEU A N 1
ATOM 652 C CA . LEU A 1 87 ? -8.862 -0.923 5.565 1.00 85.81 87 LEU A CA 1
ATOM 653 C C . LEU A 1 87 ? -9.981 0.116 5.600 1.00 85.81 87 LEU A C 1
ATOM 655 O O . LEU A 1 87 ? -9.899 1.148 4.936 1.00 85.81 87 LEU A O 1
ATOM 659 N N . ASP A 1 88 ? -11.015 -0.143 6.394 1.00 76.88 88 ASP A N 1
ATOM 660 C CA . ASP A 1 88 ? -12.093 0.819 6.593 1.00 76.88 88 ASP A CA 1
ATOM 661 C C . ASP A 1 88 ? -11.623 1.900 7.580 1.00 76.88 88 ASP A C 1
ATOM 663 O O . ASP A 1 88 ? -11.641 1.692 8.798 1.00 76.88 88 ASP A O 1
ATOM 667 N N . PHE A 1 89 ? -11.216 3.073 7.081 1.00 70.06 89 PHE A N 1
ATOM 668 C CA . PHE A 1 89 ? -11.036 4.243 7.941 1.00 70.06 89 PHE A CA 1
ATOM 669 C C . PHE A 1 89 ? -12.396 4.673 8.469 1.00 70.06 89 PHE A C 1
ATOM 671 O O . PHE A 1 89 ? -13.187 5.338 7.797 1.00 70.06 89 PHE A O 1
ATOM 678 N N . LEU A 1 90 ? -12.686 4.292 9.706 1.00 59.59 90 LEU A N 1
ATOM 679 C CA . LEU A 1 90 ? -13.861 4.808 10.370 1.00 59.59 90 LEU A CA 1
ATOM 680 C C . LEU A 1 90 ? -13.683 6.322 10.546 1.00 59.59 90 LEU A C 1
ATOM 682 O O . LEU A 1 90 ? -12.705 6.785 11.150 1.00 59.59 90 LEU A O 1
ATOM 686 N N . LYS A 1 91 ? -14.630 7.083 9.974 1.00 52.59 91 LYS A N 1
ATOM 687 C CA . LYS A 1 91 ? -14.796 8.520 10.225 1.00 52.59 91 LYS A CA 1
ATOM 688 C C . LYS A 1 91 ? -14.686 8.759 11.728 1.00 52.59 91 LYS A C 1
ATOM 690 O O . LYS A 1 91 ? -15.224 7.974 12.509 1.00 52.59 91 LYS A O 1
ATOM 695 N N . GLU A 1 92 ? -13.945 9.802 12.094 1.00 48.41 92 GLU A N 1
ATOM 696 C CA . GLU A 1 92 ? -13.626 10.190 13.470 1.00 48.41 92 GLU A CA 1
ATOM 697 C C . GLU A 1 92 ? -14.754 9.832 14.455 1.00 48.41 92 GLU A C 1
ATOM 699 O O . GLU A 1 92 ? -15.862 10.358 14.358 1.00 48.41 92 GLU A O 1
ATOM 704 N N . GLY A 1 93 ? -14.486 8.900 15.380 1.00 45.88 93 GLY A N 1
ATOM 705 C CA . GLY A 1 93 ? -15.427 8.542 16.450 1.00 45.88 93 GLY A CA 1
ATOM 706 C C . GLY A 1 93 ? -15.759 7.057 16.617 1.00 45.88 93 GLY A C 1
ATOM 707 O O . GLY A 1 93 ? -16.380 6.708 17.616 1.00 45.88 93 GLY A O 1
ATOM 708 N N . LEU A 1 94 ? -15.331 6.172 15.712 1.00 44.53 94 LEU A N 1
ATOM 709 C CA . LEU A 1 94 ? -15.467 4.716 15.892 1.00 44.53 94 LEU A CA 1
ATOM 710 C C . LEU A 1 94 ? -14.093 4.038 15.950 1.00 44.53 94 LEU A C 1
ATOM 712 O O . LEU A 1 94 ? -13.835 3.067 15.252 1.00 44.53 94 LEU A O 1
ATOM 716 N N . THR A 1 95 ? -13.169 4.567 16.745 1.00 51.09 95 THR A N 1
ATOM 717 C CA . THR A 1 95 ? -11.907 3.869 16.993 1.00 51.09 95 THR A CA 1
ATOM 718 C C . THR A 1 95 ? -12.217 2.582 17.753 1.00 51.09 95 THR A C 1
ATOM 720 O O . THR A 1 95 ? -12.724 2.637 18.875 1.00 51.09 95 THR A O 1
ATOM 723 N N . ASP A 1 96 ? -11.914 1.427 17.159 1.00 53.94 96 ASP A N 1
ATOM 724 C CA . ASP A 1 96 ? -11.657 0.239 17.965 1.00 53.94 96 ASP A CA 1
ATOM 725 C C . ASP A 1 96 ? -10.506 0.612 18.918 1.00 53.94 96 ASP A C 1
ATOM 727 O O . ASP A 1 96 ? -9.464 1.068 18.439 1.00 53.94 96 ASP A O 1
ATOM 731 N N . PRO A 1 97 ? -10.661 0.505 20.248 1.00 48.97 97 PRO A N 1
ATOM 732 C CA . PRO A 1 97 ? -9.586 0.800 21.194 1.00 48.97 97 PRO A CA 1
ATOM 733 C C . PRO A 1 97 ? -8.327 -0.065 20.994 1.00 48.97 97 PRO A C 1
ATOM 735 O O . PRO A 1 97 ? -7.312 0.210 21.631 1.00 48.97 97 PRO A O 1
ATOM 738 N N . GLN A 1 98 ? -8.381 -1.095 20.140 1.00 52.53 98 GLN A N 1
ATOM 739 C CA . GLN A 1 98 ? -7.236 -1.904 19.711 1.00 52.53 98 GLN A CA 1
ATOM 740 C C . GLN A 1 98 ? -6.504 -1.358 18.474 1.00 52.53 98 GLN A C 1
ATOM 742 O O . GLN A 1 98 ? -5.371 -1.767 18.230 1.00 52.53 98 GLN A O 1
ATOM 747 N N . ALA A 1 99 ? -7.108 -0.454 17.691 1.00 56.72 99 ALA A N 1
ATOM 748 C CA . ALA A 1 99 ? -6.444 0.109 16.522 1.00 56.72 99 ALA A CA 1
ATOM 749 C C . ALA A 1 99 ? -5.252 0.950 16.994 1.00 56.72 99 ALA A C 1
ATOM 751 O O . ALA A 1 99 ? -5.416 1.960 17.686 1.00 56.72 99 ALA A O 1
ATOM 752 N N . SER A 1 100 ? -4.053 0.492 16.639 1.00 58.38 100 SER A N 1
ATOM 753 C CA . SER A 1 100 ? -2.794 1.200 16.830 1.00 58.38 100 SER A CA 1
ATOM 754 C C . SER A 1 100 ? -2.891 2.638 16.314 1.00 58.38 100 SER A C 1
ATOM 756 O O . SER A 1 100 ? -3.799 3.017 15.578 1.00 58.38 100 SER A O 1
ATOM 758 N N . ASP A 1 101 ? -1.967 3.485 16.744 1.00 71.62 101 ASP A N 1
ATOM 759 C CA . ASP A 1 101 ? -1.929 4.897 16.384 1.00 71.62 101 ASP A CA 1
ATOM 760 C C . ASP A 1 101 ? -1.672 5.100 14.872 1.00 71.62 101 ASP A C 1
ATOM 762 O O . ASP A 1 101 ? -0.548 5.371 14.464 1.00 71.62 101 ASP A O 1
ATOM 766 N N . LEU A 1 102 ? -2.708 4.976 14.029 1.00 80.56 102 LEU A N 1
ATOM 767 C CA . LEU A 1 102 ? -2.633 5.015 12.555 1.00 80.56 102 LEU A CA 1
ATOM 768 C C . LEU A 1 102 ? -2.377 6.425 11.985 1.00 80.56 102 LEU A C 1
ATOM 770 O O . LEU A 1 102 ? -2.903 6.788 10.929 1.00 80.56 102 LEU A O 1
ATOM 774 N N . ARG A 1 103 ? -1.625 7.278 12.689 1.00 84.50 103 ARG A N 1
ATOM 775 C CA . ARG A 1 103 ? -1.386 8.675 12.286 1.00 84.50 103 ARG A CA 1
ATOM 776 C C . ARG A 1 103 ? -0.734 8.776 10.916 1.00 84.50 103 ARG A C 1
ATOM 778 O O . ARG A 1 103 ? -1.113 9.651 10.145 1.00 84.50 103 ARG A O 1
ATOM 785 N N . HIS A 1 104 ? 0.216 7.896 10.607 1.00 89.00 104 HIS A N 1
ATOM 786 C CA . HIS A 1 104 ? 0.966 7.963 9.353 1.00 89.00 104 HIS A CA 1
ATOM 787 C C . HIS A 1 104 ? 0.098 7.538 8.171 1.00 89.00 104 HIS A C 1
ATOM 789 O O . HIS A 1 104 ? 0.117 8.199 7.136 1.00 89.00 104 HIS A O 1
ATOM 795 N N . LEU A 1 105 ? -0.735 6.505 8.342 1.00 87.50 105 LEU A N 1
ATOM 796 C CA . LEU A 1 105 ? -1.703 6.127 7.312 1.00 87.50 105 LEU A CA 1
ATOM 797 C C . LEU A 1 105 ? -2.797 7.179 7.115 1.00 87.50 105 LEU A C 1
ATOM 799 O O . LEU A 1 105 ? -3.171 7.434 5.977 1.00 87.50 105 LEU A O 1
ATOM 803 N N . ARG A 1 106 ? -3.263 7.848 8.178 1.00 85.88 106 ARG A N 1
ATOM 804 C CA . ARG A 1 106 ? -4.188 8.991 8.043 1.00 85.88 106 ARG A CA 1
ATOM 805 C C . ARG A 1 106 ? -3.548 10.166 7.309 1.00 85.88 106 ARG A C 1
ATOM 807 O O . ARG A 1 106 ? -4.201 10.817 6.505 1.00 85.88 106 ARG A O 1
ATOM 814 N N . GLN A 1 107 ? -2.273 10.442 7.575 1.00 85.62 107 GLN A N 1
ATOM 815 C CA . GLN A 1 107 ? -1.541 11.486 6.863 1.00 85.62 107 GLN A CA 1
ATOM 816 C C . GLN A 1 107 ? -1.414 11.156 5.368 1.00 85.62 107 GLN A C 1
ATOM 818 O O . GLN A 1 107 ? -1.591 12.045 4.535 1.00 85.62 107 GLN A O 1
ATOM 823 N N . LEU A 1 108 ? -1.167 9.885 5.034 1.00 86.38 108 LEU A N 1
ATOM 824 C CA . LEU A 1 108 ? -1.169 9.399 3.656 1.00 86.38 108 LEU A CA 1
ATOM 825 C C . LEU A 1 108 ? -2.555 9.533 3.004 1.00 86.38 108 LEU A C 1
ATOM 827 O O . LEU A 1 108 ? -2.657 10.131 1.936 1.00 86.38 108 LEU A O 1
ATOM 831 N N . ASP A 1 109 ? -3.613 9.066 3.665 1.00 85.19 109 ASP A N 1
ATOM 832 C CA . ASP A 1 109 ? -5.001 9.155 3.187 1.00 85.19 109 ASP A CA 1
ATOM 833 C C . ASP A 1 109 ? -5.431 10.603 2.884 1.00 85.19 109 ASP A C 1
ATOM 835 O O . ASP A 1 109 ? -5.923 10.898 1.791 1.00 85.19 109 ASP A O 1
ATOM 839 N N . ASN A 1 110 ? -5.138 11.535 3.798 1.00 83.50 110 ASN A N 1
ATOM 840 C CA . ASN A 1 110 ? -5.415 12.959 3.602 1.00 83.50 110 ASN A CA 1
ATOM 841 C C . ASN A 1 110 ? -4.651 13.519 2.392 1.00 83.50 110 ASN A C 1
ATOM 843 O O . ASN A 1 110 ? -5.237 14.210 1.562 1.00 83.50 110 ASN A O 1
ATOM 847 N N . SER A 1 111 ? -3.364 13.177 2.241 1.00 84.25 111 SER A N 1
ATOM 848 C CA . SER A 1 111 ? -2.550 13.647 1.107 1.00 84.25 111 SER A CA 1
ATOM 849 C C . SER A 1 111 ? -3.062 13.165 -0.256 1.00 84.25 111 SER A C 1
ATOM 851 O O . SER A 1 111 ? -2.864 13.843 -1.260 1.00 84.25 111 SER A O 1
ATOM 853 N N . MET A 1 112 ? -3.733 12.011 -0.295 1.00 79.62 112 MET A N 1
ATOM 854 C CA . MET A 1 112 ? -4.272 11.416 -1.519 1.00 79.62 112 MET A CA 1
ATOM 855 C C . MET A 1 112 ? -5.709 11.860 -1.828 1.00 79.62 112 MET A C 1
ATOM 857 O O . MET A 1 112 ? -6.134 11.772 -2.980 1.00 79.62 112 MET A O 1
ATOM 861 N N . THR A 1 113 ? -6.450 12.331 -0.822 1.00 75.12 113 THR A N 1
ATOM 862 C CA . THR A 1 113 ? -7.862 12.732 -0.948 1.00 75.12 113 THR A CA 1
ATOM 863 C C . THR A 1 113 ? -8.039 14.243 -1.127 1.00 75.12 113 THR A C 1
ATOM 865 O O . THR A 1 113 ? -9.001 14.668 -1.762 1.00 75.12 113 THR A O 1
ATOM 868 N N . GLU A 1 114 ? -7.120 15.063 -0.609 1.00 61.91 114 GLU A N 1
ATOM 869 C CA . GLU A 1 114 ? -7.180 16.536 -0.678 1.00 61.91 114 GLU A CA 1
ATOM 870 C C . GLU A 1 114 ? -6.479 17.142 -1.917 1.00 61.91 114 GLU A C 1
ATOM 872 O O . GLU A 1 114 ? -6.058 18.300 -1.882 1.00 61.91 114 GLU A O 1
ATOM 877 N N . LEU A 1 115 ? -6.344 16.376 -3.009 1.00 51.06 115 LEU A N 1
ATOM 878 C CA . LEU A 1 115 ? -5.731 16.833 -4.270 1.00 51.06 115 LEU A CA 1
ATOM 879 C C . LEU A 1 115 ? -6.558 17.895 -5.017 1.00 51.06 115 LEU A C 1
ATOM 881 O O . LEU A 1 115 ? -7.793 17.728 -5.146 1.00 51.06 115 LEU A O 1
#

Organism: Polarella glacialis (NCBI:txid89957)

Sequence (115 aa):
MAPTSRGSAAKEYDVVISGHSVDSLAVDIITHIWAKGFCVIDARLDEEVLRKARQDIEDLDSQGLLKQPPDLVHDGLLGSEGSAQILDFLKEGLTDPQASDLRHLRQLDNSMTEL

Secondary structure (DSSP, 8-state):
--------S--S-SS--SS--HHHHHHHHHHHHHHH----------HHHHHHHHHHHHHHHHTT--BPPPHHHIIIII-TT----B-----TT---TTS--THHHHHHHHHHH--